Protein AF-D9XV01-F1 (afdb_monomer)

Radius of gyration: 20.78 Å; Cα contacts (8 Å, |Δi|>4): 124; chains: 1; bounding box: 28×56×67 Å

Sequence (99 aa):
MWKRGKHARRPSTPALELCDLCARTFPADEAVTGHVADSSSVHPTRDRYDGLRRVTACCEAHLGVIREAYGRRPFVQEELWAGKIARVMASGPPVVGME

pLDDT: mean 88.3, std 16.45, range [39.5, 98.69]

Foldseek 3Di:
DDDDDDPDPDPDDFDWDA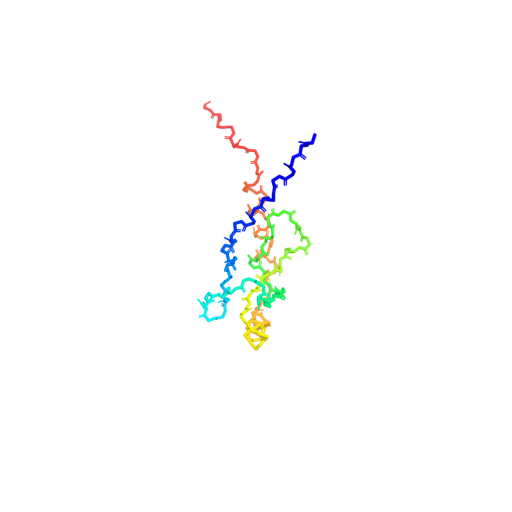APQPRDIDGPVQKDKDWEFDLQDDDLPDRVCQRIDIGIHNDPVSVVVVNVVRVPDDRDPVNSVVNVVVSVVVPDDPPPDDD

Nearest PDB structures (foldseek):
  8b2l-assembly1_G1  TM=3.756E-01  e=2.455E-01  Nicotiana tabacum
  6p4g-assembly1_W  TM=3.479E-01  e=1.041E-01  Oryctolagus cuniculus
  8oo0-assembly1_SV  TM=3.156E-01  e=1.269E-01  Thermochaetoides thermophila
  7old-assembly1_SV  TM=3.374E-01  e=4.747E-01  Thermochaetoides thermophila DSM 1495
  5jut-assembly1_SB  TM=3.307E-01  e=9.807E-01  Saccharomyces cerevisiae

Structure (mmCIF, N/CA/C/O backbone):
data_AF-D9XV01-F1
#
_entry.id   AF-D9XV01-F1
#
loop_
_atom_site.group_PDB
_atom_site.id
_atom_site.type_symbol
_atom_site.label_atom_id
_atom_site.label_alt_id
_atom_site.label_comp_id
_atom_site.label_asym_id
_atom_site.label_entity_id
_atom_site.label_seq_id
_atom_site.pdbx_PDB_ins_code
_atom_site.Cartn_x
_atom_site.Cartn_y
_atom_site.Cartn_z
_atom_site.occupancy
_atom_site.B_iso_or_equiv
_atom_site.auth_seq_id
_atom_site.auth_comp_id
_atom_site.auth_asym_id
_atom_site.auth_atom_id
_atom_site.pdbx_PDB_model_num
ATOM 1 N N . MET A 1 1 ? 5.886 41.951 35.849 1.00 39.50 1 MET A N 1
ATOM 2 C CA . MET A 1 1 ? 5.046 40.732 35.959 1.00 39.50 1 MET A CA 1
ATOM 3 C C . MET A 1 1 ? 4.328 40.492 34.639 1.00 39.50 1 MET A C 1
ATOM 5 O O . MET A 1 1 ? 3.315 41.126 34.391 1.00 39.50 1 MET A O 1
ATOM 9 N N . TRP A 1 2 ? 4.866 39.651 33.754 1.00 43.75 2 TRP A N 1
ATOM 10 C CA . TRP A 1 2 ? 4.206 39.309 32.486 1.00 43.75 2 TRP A CA 1
ATOM 11 C C . TRP A 1 2 ? 3.559 37.933 32.647 1.00 43.75 2 TRP A C 1
ATOM 13 O O . TRP A 1 2 ? 4.247 36.943 32.895 1.00 43.75 2 TRP A O 1
ATOM 23 N N . LYS A 1 3 ? 2.222 37.878 32.606 1.00 46.97 3 LYS A N 1
ATOM 24 C CA . LYS A 1 3 ? 1.475 36.627 32.769 1.00 46.97 3 LYS A CA 1
ATOM 25 C C . LYS A 1 3 ? 1.531 35.831 31.466 1.00 46.97 3 LYS A C 1
ATOM 27 O O . LYS A 1 3 ? 1.023 36.275 30.443 1.00 46.97 3 LYS A O 1
ATOM 32 N N . ARG A 1 4 ? 2.134 34.639 31.524 1.00 54.66 4 ARG A N 1
ATOM 33 C CA . ARG A 1 4 ? 2.077 33.631 30.456 1.00 54.66 4 ARG A CA 1
ATOM 34 C C . ARG A 1 4 ? 0.620 33.221 30.242 1.00 54.66 4 ARG A C 1
ATOM 36 O O . ARG A 1 4 ? 0.038 32.545 31.089 1.00 54.66 4 ARG A O 1
ATOM 43 N N . GLY A 1 5 ? 0.039 33.635 29.120 1.00 53.34 5 GLY A N 1
ATOM 44 C CA . GLY A 1 5 ? -1.238 33.108 28.653 1.00 53.34 5 GLY A CA 1
ATOM 45 C C . GLY A 1 5 ? -1.093 31.614 28.377 1.00 53.34 5 GLY A C 1
ATOM 46 O O . GLY A 1 5 ? -0.276 31.204 27.555 1.00 53.34 5 GLY A O 1
ATOM 47 N N . LYS A 1 6 ? -1.856 30.783 29.093 1.00 55.25 6 LYS A N 1
ATOM 48 C CA . LYS A 1 6 ? -2.019 29.368 28.750 1.00 55.25 6 LYS A CA 1
ATOM 49 C C . LYS A 1 6 ? -2.759 29.312 27.415 1.00 55.25 6 LYS A C 1
ATOM 51 O O . LYS A 1 6 ? -3.955 29.582 27.373 1.00 55.25 6 LYS A O 1
ATOM 56 N N . HIS A 1 7 ? -2.057 28.975 26.337 1.00 58.59 7 HIS A N 1
ATOM 57 C CA . HIS A 1 7 ? -2.696 28.605 25.080 1.00 58.59 7 HIS A CA 1
ATOM 58 C C . HIS A 1 7 ? -3.545 27.355 25.335 1.00 58.59 7 HIS A C 1
ATOM 60 O O . HIS A 1 7 ? -3.015 26.254 25.485 1.00 58.59 7 HIS A O 1
ATOM 66 N N . ALA A 1 8 ? -4.860 27.536 25.450 1.00 61.75 8 ALA A N 1
ATOM 67 C CA . ALA A 1 8 ? -5.804 26.433 25.463 1.00 61.75 8 ALA A CA 1
ATOM 68 C C . ALA A 1 8 ? -5.644 25.680 24.134 1.00 61.75 8 ALA A C 1
ATOM 70 O O . ALA A 1 8 ? -5.902 26.236 23.065 1.00 61.75 8 ALA A O 1
ATOM 71 N N . ARG A 1 9 ? -5.140 24.441 24.196 1.00 62.06 9 ARG A N 1
ATOM 72 C CA . ARG A 1 9 ? -5.050 23.554 23.032 1.00 62.06 9 ARG A CA 1
ATOM 73 C C . ARG A 1 9 ? -6.455 23.400 22.458 1.00 62.06 9 ARG A C 1
ATOM 75 O O . ARG A 1 9 ? -7.339 22.857 23.113 1.00 62.06 9 ARG A O 1
ATOM 82 N N . ARG A 1 10 ? -6.645 23.894 21.238 1.00 60.97 10 ARG A N 1
ATOM 83 C CA . ARG A 1 10 ? -7.834 23.626 20.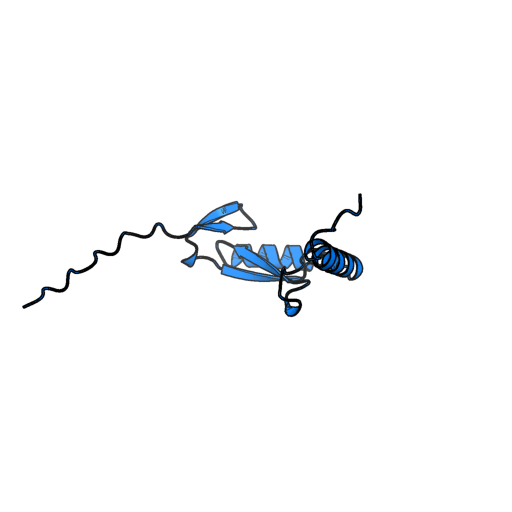431 1.00 60.97 10 ARG A CA 1
ATOM 84 C C . ARG A 1 10 ? -7.950 22.098 20.285 1.00 60.97 10 ARG A C 1
ATOM 86 O O . ARG A 1 10 ? -6.925 21.484 19.981 1.00 60.97 10 ARG A O 1
ATOM 93 N N . PRO A 1 11 ? -9.116 21.474 20.530 1.00 58.25 11 PRO A N 1
ATOM 94 C CA . PRO A 1 11 ? -9.263 20.043 20.306 1.00 58.25 11 PRO A CA 1
ATOM 95 C C . PRO A 1 11 ? -8.997 19.769 18.826 1.00 58.25 11 PRO A C 1
ATOM 97 O O . PRO A 1 11 ? -9.696 20.288 17.955 1.00 58.25 11 PRO A O 1
ATOM 100 N N . SER A 1 12 ? -7.919 19.040 18.542 1.00 72.31 12 SER A N 1
ATOM 101 C CA . SER A 1 12 ? -7.619 18.570 17.197 1.00 72.31 12 SER A CA 1
ATOM 102 C C . SER A 1 12 ? -8.599 17.454 16.879 1.00 72.31 12 SER A C 1
ATOM 104 O O . SER A 1 12 ? -8.628 16.456 17.599 1.00 72.31 12 SER A O 1
ATOM 106 N N . THR A 1 13 ? -9.389 17.612 15.821 1.00 75.62 13 THR A N 1
ATOM 107 C CA . THR A 1 13 ? -10.139 16.492 15.251 1.00 75.62 13 THR A CA 1
ATOM 108 C C . THR A 1 13 ? -9.154 15.346 15.003 1.00 75.62 13 THR A C 1
ATOM 110 O O . THR A 1 13 ? -8.122 15.595 14.369 1.00 75.62 13 THR A O 1
ATOM 113 N N . PRO A 1 14 ? -9.401 14.135 15.533 1.00 78.31 14 PRO A N 1
ATOM 114 C CA . PRO A 1 14 ? -8.504 13.015 15.304 1.00 78.31 14 PRO A CA 1
ATOM 115 C C . PRO A 1 14 ? -8.429 12.752 13.801 1.00 78.31 14 PRO A C 1
ATOM 117 O O . PRO A 1 14 ? -9.451 12.755 13.109 1.00 78.31 14 PRO A O 1
ATOM 120 N N . ALA A 1 15 ? -7.209 12.584 13.290 1.00 91.56 15 ALA A N 1
ATOM 121 C CA . ALA A 1 15 ? -7.016 12.155 11.915 1.00 91.56 15 ALA A CA 1
ATOM 122 C C . ALA A 1 15 ? -7.719 10.806 11.723 1.00 91.56 15 ALA A C 1
ATOM 124 O O . ALA A 1 15 ? -7.696 9.964 12.621 1.00 91.56 15 ALA A O 1
ATOM 125 N N . LEU A 1 16 ? -8.362 10.623 10.573 1.00 96.12 16 LEU A N 1
ATOM 126 C CA . LEU A 1 16 ? -9.026 9.374 10.223 1.00 96.12 16 LEU A CA 1
ATOM 127 C C . LEU A 1 16 ? -8.216 8.652 9.150 1.00 96.12 16 LEU A C 1
ATOM 129 O O . LEU A 1 16 ? -7.671 9.287 8.250 1.00 96.12 16 LEU A O 1
ATOM 133 N N . GLU A 1 17 ? -8.185 7.332 9.248 1.00 97.06 17 GLU A N 1
ATOM 134 C CA . GLU A 1 17 ? -7.641 6.417 8.247 1.00 97.06 17 GLU A CA 1
ATOM 135 C C . GLU A 1 17 ? -8.778 5.580 7.643 1.00 97.06 17 GLU A C 1
ATOM 137 O O . GLU A 1 17 ? -9.869 5.476 8.215 1.00 97.06 17 GLU A O 1
ATOM 142 N N . LEU A 1 18 ? -8.523 4.984 6.478 1.00 98.06 18 LEU A N 1
ATOM 143 C CA . LEU A 1 18 ? -9.439 4.077 5.787 1.00 98.06 18 LEU A CA 1
ATOM 144 C C . LEU A 1 18 ? -8.888 2.651 5.857 1.00 98.06 18 LEU A C 1
ATOM 146 O O . LEU A 1 18 ? -7.707 2.425 5.615 1.00 98.06 18 LEU A O 1
ATOM 150 N N . CYS A 1 19 ? -9.734 1.675 6.187 1.00 98.50 19 CYS A N 1
ATOM 151 C CA . CYS A 1 19 ? -9.327 0.275 6.130 1.00 98.50 19 CYS A CA 1
ATOM 152 C C . CYS A 1 19 ? -9.362 -0.225 4.683 1.00 98.50 19 CYS A C 1
ATOM 154 O O . CYS A 1 19 ? -10.431 -0.261 4.077 1.00 98.50 19 CYS A O 1
ATOM 156 N N . ASP A 1 20 ? -8.231 -0.710 4.177 1.00 98.31 20 ASP A N 1
ATOM 157 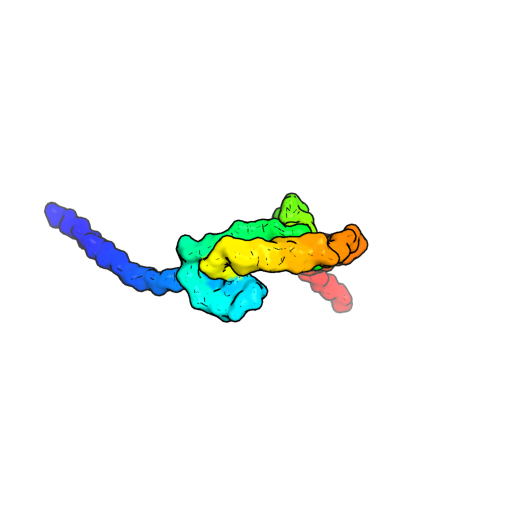C CA . ASP A 1 20 ? -8.106 -1.193 2.795 1.00 98.31 20 ASP A CA 1
ATOM 158 C C . ASP A 1 20 ? -8.931 -2.460 2.506 1.00 98.31 20 ASP A C 1
ATOM 160 O O . ASP A 1 20 ? -9.170 -2.787 1.347 1.00 98.31 20 ASP A O 1
ATOM 164 N N . LEU A 1 21 ? -9.376 -3.184 3.544 1.00 98.38 21 LEU A N 1
ATOM 165 C CA . LEU A 1 21 ? -10.216 -4.375 3.389 1.00 98.38 21 LEU A CA 1
ATOM 166 C C . LEU A 1 21 ? -11.713 -4.049 3.390 1.00 98.38 21 LEU A C 1
ATOM 168 O O . LEU A 1 21 ? -12.441 -4.497 2.513 1.00 98.38 21 LEU A O 1
ATOM 172 N N . CYS A 1 22 ? -12.191 -3.321 4.404 1.00 98.19 22 CYS A N 1
ATOM 173 C CA . CYS A 1 22 ? -13.628 -3.120 4.631 1.00 98.19 22 CYS A CA 1
ATOM 174 C C . CYS A 1 22 ? -14.118 -1.694 4.353 1.00 98.19 22 CYS A C 1
ATOM 176 O O . CYS A 1 22 ? -15.293 -1.412 4.574 1.00 98.19 22 CYS A O 1
ATOM 178 N N . ALA A 1 23 ? -13.231 -0.786 3.932 1.00 97.88 23 ALA A N 1
ATOM 179 C CA . ALA A 1 23 ? -13.516 0.627 3.677 1.00 97.88 23 ALA A CA 1
ATOM 180 C C . ALA A 1 23 ? -14.122 1.398 4.870 1.00 97.88 23 ALA A C 1
ATOM 182 O O . ALA A 1 23 ? -14.652 2.498 4.711 1.00 97.88 23 ALA A O 1
ATOM 183 N N . ARG A 1 24 ? -14.032 0.861 6.093 1.00 97.88 24 ARG A N 1
ATOM 184 C CA . ARG A 1 24 ? -14.411 1.595 7.305 1.00 97.88 24 ARG A CA 1
ATOM 185 C C . ARG A 1 24 ? -13.395 2.705 7.565 1.00 97.88 24 ARG A C 1
ATOM 187 O O . ARG A 1 24 ? -12.194 2.442 7.558 1.00 97.88 24 ARG A O 1
ATOM 194 N N . THR A 1 25 ? -13.879 3.905 7.874 1.00 97.69 25 THR A N 1
ATOM 195 C CA . THR A 1 25 ? -13.060 4.986 8.436 1.00 97.69 25 THR A CA 1
ATOM 196 C C . THR A 1 25 ? -12.932 4.836 9.949 1.00 97.69 25 THR A C 1
ATOM 198 O O . THR A 1 25 ? -13.926 4.548 10.624 1.00 97.69 25 THR A O 1
ATOM 201 N N . PHE A 1 26 ? -11.741 5.042 10.498 1.00 96.00 26 PHE A N 1
ATOM 202 C CA . PHE A 1 26 ? -11.465 4.869 11.927 1.00 96.00 26 PHE A CA 1
ATOM 203 C C . PHE A 1 26 ? -10.329 5.809 12.392 1.00 96.00 26 PHE A C 1
ATOM 205 O O . PHE A 1 26 ? -9.641 6.373 11.537 1.00 96.00 26 PHE A O 1
ATOM 212 N N . PRO A 1 27 ? -10.153 6.048 13.706 1.00 95.94 27 PRO A N 1
ATOM 213 C CA . PRO A 1 27 ? -9.089 6.914 14.219 1.00 95.94 27 PRO A CA 1
ATOM 214 C C . PRO A 1 27 ? -7.695 6.434 13.799 1.00 95.94 27 PRO A C 1
ATOM 216 O O . PRO A 1 27 ? -7.371 5.255 13.902 1.00 95.94 27 PRO A O 1
ATOM 219 N N . ALA A 1 28 ? -6.854 7.345 13.313 1.00 95.50 28 ALA A N 1
ATOM 220 C CA . ALA A 1 28 ? -5.543 7.001 12.765 1.00 95.50 28 ALA A CA 1
ATOM 221 C C . ALA A 1 28 ? -4.577 6.395 13.801 1.00 95.50 28 ALA A C 1
ATOM 223 O O . ALA A 1 28 ? -3.662 5.664 13.434 1.00 95.50 28 ALA A O 1
ATOM 224 N N . ASP A 1 29 ? -4.764 6.687 15.087 1.00 95.12 29 ASP A N 1
ATOM 225 C CA . ASP A 1 29 ? -3.987 6.118 16.192 1.00 95.12 29 ASP A CA 1
ATOM 226 C C . ASP A 1 29 ? -4.342 4.655 16.501 1.00 95.12 29 ASP A C 1
ATOM 228 O O . ASP A 1 29 ? -3.553 3.958 17.135 1.00 95.12 29 ASP A O 1
ATOM 232 N N . GLU A 1 30 ? -5.472 4.164 15.990 1.00 95.56 30 GLU A N 1
ATOM 233 C CA . GLU A 1 30 ? -5.868 2.751 16.044 1.00 95.56 30 GLU A CA 1
ATOM 234 C C . GLU A 1 30 ? -5.381 1.955 14.815 1.00 95.56 30 GLU A C 1
ATOM 236 O O . GLU A 1 30 ? -5.646 0.757 14.694 1.00 95.56 30 GLU A O 1
ATOM 241 N N . ALA A 1 31 ? -4.677 2.596 13.874 1.00 97.38 31 ALA A N 1
ATOM 242 C CA . ALA A 1 31 ? -4.280 1.970 12.617 1.00 97.38 31 ALA A CA 1
ATOM 243 C C . ALA A 1 31 ? -3.197 0.914 12.802 1.00 97.38 31 ALA A C 1
ATOM 245 O O . ALA A 1 31 ? -2.082 1.202 13.241 1.00 97.38 31 ALA A O 1
ATOM 246 N N . VAL A 1 32 ? -3.485 -0.297 12.325 1.00 98.06 32 VAL A N 1
ATOM 247 C CA . VAL A 1 32 ? -2.448 -1.294 12.065 1.00 98.06 32 VAL A CA 1
ATOM 248 C C . VAL A 1 32 ? -2.016 -1.184 10.609 1.00 98.06 32 VAL A C 1
ATOM 250 O O . VAL A 1 32 ? -2.837 -1.124 9.692 1.00 98.06 32 VAL A O 1
ATOM 253 N N . THR A 1 33 ? -0.706 -1.115 10.383 1.00 97.88 33 THR A N 1
ATOM 254 C CA . THR A 1 33 ? -0.144 -0.913 9.043 1.00 97.88 33 THR A CA 1
ATOM 255 C C . THR A 1 33 ? 0.905 -1.963 8.723 1.00 97.88 33 THR A C 1
ATOM 257 O O . THR A 1 33 ? 1.545 -2.537 9.604 1.00 97.88 33 THR A O 1
ATOM 260 N N . GLY A 1 34 ? 1.091 -2.233 7.436 1.00 96.81 34 GLY A N 1
ATOM 261 C CA . GLY A 1 34 ? 2.097 -3.169 6.956 1.00 96.81 34 GLY A CA 1
ATOM 262 C C . GLY A 1 34 ? 2.531 -2.851 5.536 1.00 96.81 34 GLY A C 1
ATOM 263 O O . GLY A 1 34 ? 1.959 -1.983 4.884 1.00 96.81 34 GLY A O 1
ATOM 264 N N . HIS A 1 35 ? 3.545 -3.568 5.060 1.00 97.75 35 HIS A N 1
ATOM 265 C CA . HIS A 1 35 ? 3.918 -3.571 3.650 1.00 97.75 35 HIS A CA 1
ATOM 266 C C . HIS A 1 35 ? 3.616 -4.941 3.048 1.00 97.75 35 HIS A C 1
ATOM 268 O O . HIS A 1 35 ? 3.829 -5.964 3.703 1.00 97.75 35 HIS 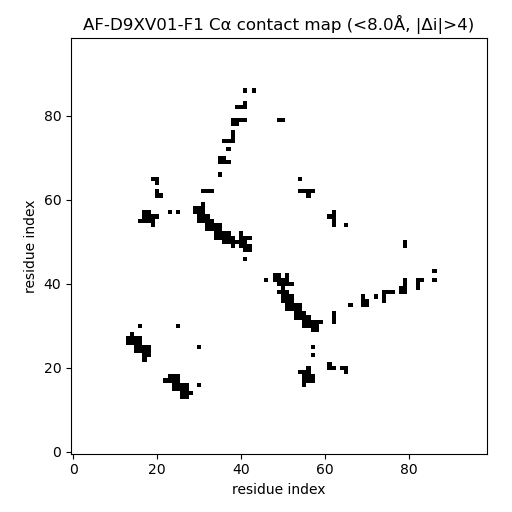A O 1
ATOM 274 N N . VAL A 1 36 ? 3.127 -4.945 1.813 1.00 98.25 36 VAL A N 1
ATOM 275 C CA . VAL A 1 36 ? 2.885 -6.148 1.008 1.00 98.25 36 VAL A CA 1
ATOM 276 C C . VAL A 1 36 ? 3.616 -6.034 -0.323 1.00 98.25 36 VAL A C 1
ATOM 278 O O . VAL A 1 36 ? 3.788 -4.927 -0.839 1.00 98.25 36 VAL A O 1
ATOM 281 N N . ALA A 1 37 ? 4.049 -7.171 -0.867 1.00 98.19 37 ALA A N 1
ATOM 282 C CA . ALA A 1 37 ? 4.642 -7.220 -2.196 1.00 98.19 37 ALA A CA 1
ATOM 283 C C . ALA A 1 37 ? 3.564 -6.927 -3.254 1.00 98.19 37 ALA A C 1
ATOM 285 O O . ALA A 1 37 ? 2.523 -7.581 -3.282 1.00 98.19 37 ALA A O 1
ATOM 286 N N . ASP A 1 38 ? 3.803 -5.928 -4.098 1.00 98.25 38 ASP A N 1
ATOM 287 C CA . ASP A 1 38 ? 2.918 -5.526 -5.191 1.00 98.25 38 ASP A CA 1
ATOM 288 C C . ASP A 1 38 ? 3.741 -4.863 -6.296 1.00 98.25 38 ASP A C 1
ATOM 290 O O . ASP A 1 38 ? 4.226 -3.742 -6.124 1.00 98.25 38 ASP A O 1
ATOM 294 N N . SER A 1 39 ? 3.893 -5.541 -7.433 1.00 98.25 39 SER A N 1
ATOM 295 C CA . SER A 1 39 ? 4.671 -5.036 -8.569 1.00 98.25 39 SER A CA 1
ATOM 296 C C . SER A 1 39 ? 4.107 -3.745 -9.172 1.00 98.25 39 SER A C 1
ATOM 298 O O . SER A 1 39 ? 4.864 -2.971 -9.748 1.00 98.25 39 SER A O 1
ATOM 300 N N . SER A 1 40 ? 2.827 -3.439 -8.946 1.00 96.81 40 SER A N 1
ATOM 301 C CA . SER A 1 40 ? 2.203 -2.177 -9.367 1.00 96.81 40 SER A CA 1
ATOM 302 C C . SER A 1 40 ? 2.538 -0.980 -8.462 1.00 96.81 40 SER A C 1
ATOM 304 O O . SER A 1 40 ? 2.170 0.157 -8.763 1.00 96.81 40 SER A O 1
ATOM 306 N N . SER A 1 41 ? 3.212 -1.206 -7.329 1.00 97.62 41 SER A N 1
ATOM 307 C CA . SER A 1 41 ? 3.523 -0.161 -6.353 1.00 97.62 41 SER A CA 1
ATOM 308 C C . SER A 1 41 ? 4.917 0.411 -6.590 1.00 97.62 41 SER A C 1
ATOM 310 O O . SER A 1 41 ? 5.923 -0.251 -6.339 1.00 97.62 41 SER A O 1
ATOM 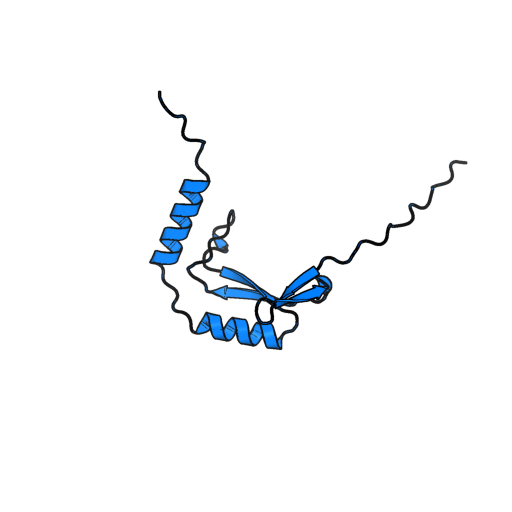312 N N . VAL A 1 42 ? 4.992 1.670 -7.015 1.00 97.62 42 VAL A N 1
ATOM 313 C CA . VAL A 1 42 ? 6.250 2.421 -7.133 1.00 97.62 42 VAL A CA 1
ATOM 314 C C . VAL A 1 42 ? 6.194 3.617 -6.198 1.00 97.62 42 VAL A C 1
ATOM 316 O O . VAL A 1 42 ? 5.274 4.432 -6.265 1.00 97.62 42 VAL A O 1
ATOM 319 N N . HIS A 1 43 ? 7.169 3.725 -5.297 1.00 95.56 43 HIS A N 1
ATOM 320 C CA . HIS A 1 43 ? 7.194 4.809 -4.326 1.00 95.56 43 HIS A CA 1
ATOM 321 C C . HIS A 1 43 ? 7.621 6.109 -5.026 1.00 95.56 43 HIS A C 1
ATOM 323 O O . HIS A 1 43 ? 8.568 6.094 -5.813 1.00 95.56 43 HIS A O 1
ATOM 329 N N . PRO A 1 44 ? 7.003 7.267 -4.733 1.00 91.38 44 PRO A N 1
ATOM 330 C CA . PRO A 1 44 ? 7.265 8.503 -5.478 1.00 91.38 44 PRO A CA 1
ATOM 331 C C . PRO A 1 44 ? 8.718 8.991 -5.388 1.00 91.38 44 PRO A C 1
ATOM 333 O O . PRO A 1 44 ? 9.217 9.610 -6.317 1.00 91.38 44 PRO A O 1
ATOM 336 N N . THR A 1 45 ? 9.402 8.726 -4.271 1.00 89.56 45 THR A N 1
ATOM 337 C CA . THR A 1 45 ? 10.734 9.304 -3.993 1.00 89.56 45 THR A CA 1
ATOM 338 C C . THR A 1 45 ? 11.772 8.344 -3.412 1.0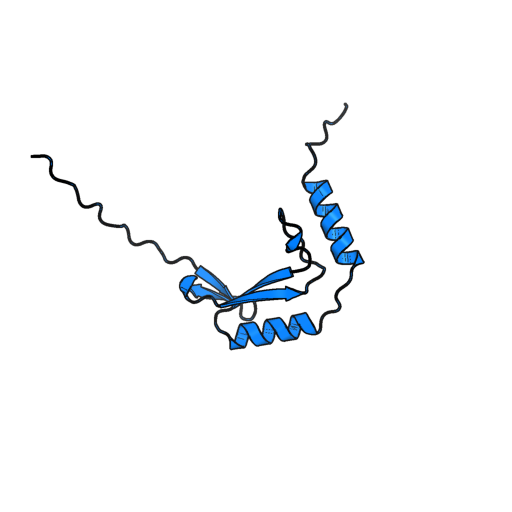0 89.56 45 THR A C 1
ATOM 340 O O . THR A 1 45 ? 12.887 8.762 -3.115 1.00 89.56 45 THR A O 1
ATOM 343 N N . ARG A 1 46 ? 11.424 7.082 -3.139 1.00 92.56 46 ARG A N 1
ATOM 344 C CA . ARG A 1 46 ? 12.271 6.187 -2.332 1.00 92.56 46 ARG A CA 1
ATOM 345 C C . ARG A 1 46 ? 12.264 4.783 -2.907 1.00 92.56 46 ARG A C 1
ATOM 347 O O . ARG A 1 46 ? 11.451 3.955 -2.511 1.00 92.56 46 ARG A O 1
ATOM 354 N N . ASP A 1 47 ? 13.251 4.510 -3.744 1.00 93.50 47 ASP A N 1
ATOM 355 C CA . ASP A 1 47 ? 13.358 3.272 -4.519 1.00 93.50 47 ASP A CA 1
ATOM 356 C C . ASP A 1 47 ? 13.383 1.996 -3.668 1.00 93.50 47 ASP A C 1
ATOM 358 O O . ASP A 1 47 ? 12.946 0.940 -4.114 1.00 93.50 47 ASP A O 1
ATOM 362 N N . ARG A 1 48 ? 13.824 2.084 -2.404 1.00 95.19 48 ARG A N 1
ATOM 363 C CA . ARG A 1 48 ? 13.796 0.954 -1.456 1.00 95.19 48 ARG A CA 1
ATOM 364 C C . ARG A 1 48 ? 12.388 0.438 -1.124 1.00 95.19 48 ARG A C 1
ATOM 366 O O . ARG A 1 48 ? 12.276 -0.628 -0.532 1.00 95.19 48 ARG A O 1
ATOM 373 N N . TYR A 1 49 ? 11.345 1.215 -1.422 1.00 96.88 49 TYR A N 1
ATOM 374 C CA . TYR A 1 49 ? 9.945 0.819 -1.243 1.00 96.88 49 TYR A CA 1
ATOM 375 C C . TYR A 1 49 ? 9.265 0.464 -2.570 1.00 96.88 49 TYR A C 1
ATOM 377 O O . TYR A 1 49 ? 8.068 0.191 -2.585 1.00 96.88 49 TYR A O 1
ATOM 385 N N . ASP A 1 50 ? 9.996 0.462 -3.684 1.00 97.81 50 ASP A N 1
ATOM 386 C CA . ASP A 1 50 ? 9.444 0.002 -4.952 1.00 97.81 50 ASP A CA 1
ATOM 387 C C . ASP A 1 50 ? 9.125 -1.493 -4.855 1.00 97.81 50 ASP A C 1
ATOM 389 O O . ASP A 1 50 ? 9.932 -2.286 -4.371 1.00 97.81 50 ASP A O 1
ATOM 393 N N . GLY A 1 51 ? 7.928 -1.872 -5.290 1.00 98.06 51 GLY A N 1
ATOM 394 C CA . GLY A 1 51 ? 7.384 -3.210 -5.100 1.00 98.06 51 GLY A CA 1
ATOM 395 C C . GLY A 1 51 ? 6.728 -3.426 -3.736 1.00 98.06 51 GLY A C 1
ATOM 396 O O . GLY A 1 51 ? 6.225 -4.517 -3.484 1.00 98.06 51 GLY A O 1
ATOM 397 N N . LEU A 1 52 ? 6.721 -2.424 -2.848 1.00 98.12 52 LEU A N 1
ATOM 398 C CA . LEU A 1 52 ? 6.108 -2.509 -1.524 1.00 98.12 52 LEU A CA 1
ATOM 399 C C . LEU A 1 52 ? 4.948 -1.521 -1.413 1.00 98.12 52 LEU A C 1
ATOM 401 O O . LEU A 1 52 ? 5.139 -0.305 -1.374 1.00 98.12 52 LEU A O 1
ATOM 405 N N . ARG A 1 53 ? 3.725 -2.042 -1.314 1.00 97.56 53 ARG A N 1
ATOM 406 C CA . ARG A 1 53 ? 2.545 -1.229 -1.011 1.00 97.56 53 ARG A CA 1
ATOM 407 C C . ARG A 1 53 ? 2.366 -1.145 0.497 1.00 97.56 53 ARG A C 1
ATOM 409 O O . ARG A 1 53 ? 2.250 -2.177 1.158 1.00 97.56 53 ARG A O 1
ATOM 416 N N . ARG A 1 54 ? 2.307 0.074 1.042 1.00 97.25 54 ARG A N 1
ATOM 417 C CA . ARG A 1 54 ? 1.811 0.291 2.407 1.00 97.25 54 ARG A CA 1
ATOM 418 C C . ARG A 1 54 ? 0.306 0.039 2.415 1.00 97.25 54 ARG A C 1
ATOM 420 O O . ARG A 1 54 ? -0.402 0.623 1.601 1.00 97.25 54 ARG A O 1
ATOM 427 N N . VAL A 1 55 ? -0.144 -0.805 3.333 1.00 98.12 55 VAL A N 1
ATOM 428 C CA . VAL A 1 55 ? -1.558 -1.102 3.573 1.00 98.12 55 VAL A CA 1
ATOM 429 C C . VAL A 1 55 ? -1.936 -0.734 5.001 1.00 98.12 55 VAL A C 1
ATOM 431 O O . VAL A 1 55 ? -1.109 -0.843 5.916 1.00 98.12 55 VAL A O 1
ATOM 434 N N . THR A 1 56 ? -3.181 -0.315 5.181 1.00 98.38 56 THR A N 1
ATOM 435 C CA . THR A 1 56 ? -3.757 0.142 6.443 1.00 98.38 56 THR A CA 1
ATOM 436 C C . THR A 1 56 ? -5.028 -0.645 6.750 1.00 98.38 56 THR A C 1
ATOM 438 O O . THR A 1 56 ? -5.899 -0.835 5.899 1.00 98.38 56 THR A O 1
ATOM 441 N N . ALA A 1 57 ? -5.167 -1.105 7.992 1.00 98.62 57 ALA A N 1
ATOM 442 C CA . ALA A 1 57 ? -6.360 -1.800 8.445 1.00 98.62 57 ALA A CA 1
ATOM 443 C C . ALA A 1 57 ? -6.799 -1.344 9.838 1.00 98.62 57 ALA A C 1
ATOM 445 O O . ALA A 1 57 ? -6.001 -0.866 10.640 1.00 98.62 57 ALA A O 1
ATOM 446 N N . CYS A 1 58 ? -8.089 -1.525 10.123 1.00 98.19 58 CYS A N 1
ATOM 447 C CA . CYS A 1 58 ? -8.670 -1.194 11.424 1.00 98.19 58 CYS A CA 1
ATOM 448 C C . CYS A 1 58 ? -8.376 -2.242 12.512 1.00 98.19 58 CYS A C 1
ATOM 450 O O . CYS A 1 58 ? -8.734 -2.036 13.664 1.00 98.19 58 CYS A O 1
ATOM 452 N N . CYS A 1 59 ? -7.812 -3.402 12.153 1.00 98.25 59 CYS A N 1
ATOM 453 C CA . CYS A 1 59 ? -7.407 -4.450 13.090 1.00 98.25 59 CYS A CA 1
ATOM 454 C C . CYS A 1 59 ? -6.448 -5.458 12.433 1.00 98.25 59 CYS A C 1
ATOM 456 O O . CYS A 1 59 ? -6.392 -5.578 11.205 1.00 98.25 59 CYS A O 1
ATOM 458 N N . GLU A 1 60 ? -5.724 -6.225 13.256 1.00 98.50 60 GLU A N 1
ATOM 459 C CA . GLU A 1 60 ? -4.751 -7.234 12.800 1.00 98.50 60 GLU A CA 1
ATOM 460 C C . GLU A 1 60 ? -5.376 -8.321 11.916 1.00 98.50 60 GLU A C 1
ATOM 462 O O . GLU A 1 60 ? -4.767 -8.761 10.942 1.00 98.50 60 GLU A O 1
ATOM 467 N N . ALA A 1 61 ? -6.620 -8.723 12.200 1.00 98.56 61 ALA A N 1
ATOM 468 C CA . ALA A 1 61 ? -7.324 -9.721 11.396 1.00 98.56 61 ALA A CA 1
ATOM 469 C C . ALA A 1 61 ? -7.505 -9.252 9.942 1.00 98.56 61 ALA A C 1
ATOM 471 O O . ALA A 1 61 ? -7.231 -10.001 9.005 1.00 98.56 61 ALA A O 1
ATOM 472 N N . HIS A 1 62 ? -7.900 -7.991 9.744 1.00 98.69 62 HIS A N 1
ATOM 473 C CA . HIS A 1 62 ? -8.034 -7.413 8.407 1.00 98.69 62 HIS A CA 1
ATOM 474 C C . HIS A 1 62 ? -6.675 -7.274 7.712 1.00 98.69 62 HIS A C 1
ATOM 476 O O . HIS A 1 62 ? -6.564 -7.585 6.527 1.00 98.69 62 HIS A O 1
ATOM 482 N N . LEU A 1 63 ? -5.628 -6.874 8.443 1.00 98.62 63 LEU A N 1
ATOM 483 C CA . LEU A 1 63 ? -4.269 -6.818 7.900 1.00 98.62 63 LEU A CA 1
ATOM 484 C C . LEU A 1 63 ? -3.777 -8.204 7.444 1.00 98.62 63 LEU A C 1
ATOM 486 O O . LEU A 1 63 ? -3.132 -8.313 6.401 1.00 98.62 63 LEU A O 1
ATOM 490 N N . GLY A 1 6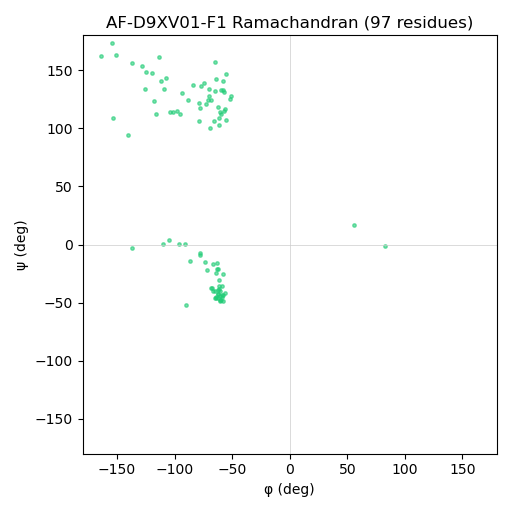4 ? -4.111 -9.261 8.189 1.00 98.62 64 G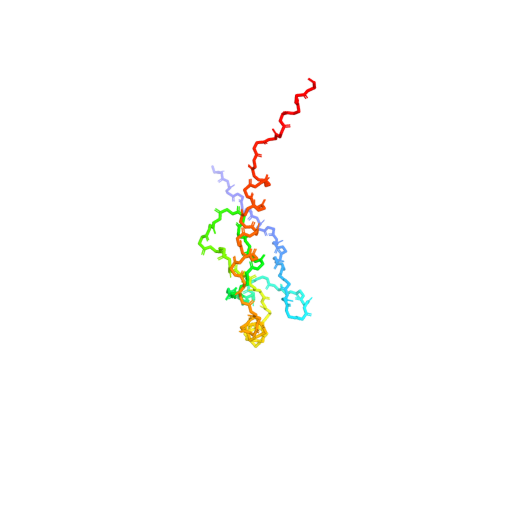LY A N 1
ATOM 491 C CA . GLY A 1 64 ? -3.815 -10.649 7.828 1.00 98.62 64 GLY A CA 1
ATOM 492 C C . GLY A 1 64 ? -4.454 -11.068 6.504 1.00 98.62 64 GLY A C 1
ATOM 493 O O . GLY A 1 64 ? -3.756 -11.570 5.624 1.00 98.62 64 GLY A O 1
ATOM 494 N N . VAL A 1 65 ? -5.746 -10.782 6.321 1.00 98.69 65 VAL A N 1
ATOM 495 C CA . VAL A 1 65 ? -6.467 -11.079 5.069 1.00 98.69 65 VAL A CA 1
ATOM 496 C C . VAL A 1 65 ? -5.869 -10.315 3.885 1.00 98.69 65 VAL A C 1
ATOM 498 O O . VAL A 1 65 ? -5.666 -10.893 2.819 1.00 98.69 65 VAL A O 1
ATOM 501 N N . ILE A 1 66 ? -5.528 -9.033 4.067 1.00 98.50 66 ILE A N 1
ATOM 502 C CA . ILE A 1 66 ? -4.873 -8.235 3.018 1.00 98.50 66 ILE A CA 1
ATOM 503 C C . ILE A 1 66 ? -3.529 -8.866 2.631 1.00 98.50 66 ILE A C 1
ATOM 505 O O . ILE A 1 66 ? -3.258 -9.062 1.447 1.00 98.50 66 ILE A O 1
ATOM 509 N N . ARG A 1 67 ? -2.690 -9.226 3.612 1.00 98.50 67 ARG A N 1
ATOM 510 C CA . ARG A 1 67 ? -1.391 -9.873 3.359 1.00 98.50 67 ARG A CA 1
ATOM 511 C C . ARG A 1 67 ? -1.541 -11.176 2.584 1.00 98.50 67 ARG A C 1
ATOM 513 O O . ARG A 1 67 ? -0.786 -11.402 1.644 1.00 98.50 67 ARG A O 1
ATOM 520 N N . GLU A 1 68 ? -2.512 -12.007 2.949 1.00 98.44 68 GLU A N 1
ATOM 521 C CA . GLU A 1 68 ? -2.783 -13.261 2.248 1.00 98.44 68 GLU A CA 1
ATOM 522 C C . GLU A 1 68 ? -3.232 -13.019 0.801 1.00 98.44 68 GLU A C 1
ATOM 524 O O . GLU A 1 68 ? -2.706 -13.643 -0.121 1.00 98.44 68 GLU A O 1
ATOM 529 N N . ALA A 1 69 ? -4.159 -12.081 0.586 1.00 98.00 69 ALA A N 1
ATOM 530 C CA . ALA A 1 69 ? -4.645 -11.740 -0.747 1.00 98.00 69 ALA A CA 1
ATOM 531 C C . ALA A 1 69 ? -3.506 -11.259 -1.661 1.00 98.00 69 ALA A C 1
ATOM 533 O O . ALA A 1 69 ? -3.389 -11.724 -2.794 1.00 98.00 69 ALA A O 1
ATOM 534 N N . TYR A 1 70 ? -2.631 -10.383 -1.161 1.00 97.88 70 TYR A N 1
ATOM 535 C CA . TYR A 1 70 ? -1.455 -9.928 -1.904 1.00 97.88 70 TYR A CA 1
ATOM 536 C C . TYR A 1 70 ? -0.410 -11.027 -2.101 1.00 97.88 70 TYR A C 1
ATOM 538 O O . TYR A 1 70 ? 0.159 -11.121 -3.182 1.00 97.88 70 TYR A O 1
ATOM 546 N N . GLY A 1 71 ? -0.194 -11.899 -1.114 1.00 97.19 71 GLY A N 1
ATOM 547 C CA . GLY A 1 71 ? 0.750 -13.016 -1.223 1.00 97.19 71 GLY A CA 1
ATOM 548 C C . GLY A 1 71 ? 0.387 -14.038 -2.307 1.00 97.19 71 GLY A C 1
ATOM 549 O O . GLY A 1 71 ? 1.258 -14.760 -2.781 1.00 97.19 71 GLY A O 1
ATOM 550 N N . ARG A 1 72 ? -0.884 -14.088 -2.725 1.00 97.75 72 ARG A N 1
ATOM 551 C CA . ARG A 1 72 ? -1.358 -14.930 -3.836 1.00 97.75 72 ARG A CA 1
ATOM 552 C C . ARG A 1 72 ? -1.228 -14.260 -5.204 1.00 97.75 72 ARG A C 1
ATOM 554 O O . ARG A 1 72 ? -1.382 -14.934 -6.221 1.00 97.75 72 ARG A O 1
ATOM 561 N N . ARG A 1 73 ? -0.994 -12.946 -5.253 1.00 95.94 73 ARG A N 1
ATOM 562 C CA . ARG A 1 73 ? -0.821 -12.227 -6.517 1.00 95.94 73 ARG A CA 1
ATOM 563 C C . ARG A 1 73 ? 0.585 -12.495 -7.061 1.00 95.94 73 ARG A C 1
ATOM 565 O O . ARG A 1 73 ? 1.546 -12.453 -6.294 1.00 95.94 73 ARG A O 1
ATOM 572 N N . PRO A 1 74 ? 0.733 -12.751 -8.370 1.00 97.25 74 PRO A N 1
ATOM 573 C CA . PRO A 1 74 ? 2.053 -12.841 -8.971 1.00 97.25 74 PRO A CA 1
ATOM 574 C C . PRO A 1 74 ? 2.751 -11.485 -8.875 1.00 97.25 74 PRO A C 1
ATOM 576 O O . PRO A 1 74 ? 2.127 -10.438 -9.049 1.00 97.25 74 PRO A O 1
ATOM 579 N N . PHE A 1 75 ? 4.054 -11.522 -8.624 1.00 98.06 75 PHE A N 1
ATOM 580 C CA . PHE A 1 75 ? 4.900 -10.342 -8.676 1.00 98.06 75 PHE A CA 1
ATOM 581 C C . PHE A 1 75 ? 5.598 -10.300 -10.033 1.00 98.06 75 PHE A C 1
ATOM 583 O O . PHE A 1 75 ? 6.398 -11.183 -10.344 1.00 98.06 75 PHE A O 1
ATOM 590 N N . VAL A 1 76 ? 5.281 -9.296 -10.849 1.00 98.31 76 VAL A N 1
ATOM 591 C CA . VAL A 1 76 ? 5.786 -9.186 -12.223 1.00 98.31 76 VAL A CA 1
ATOM 592 C C . VAL A 1 76 ? 6.878 -8.122 -12.274 1.00 98.31 76 VAL A C 1
ATOM 594 O O . VAL A 1 76 ? 6.623 -6.936 -12.063 1.00 98.31 76 VAL A O 1
ATOM 597 N N . GLN A 1 77 ? 8.114 -8.534 -12.556 1.00 98.25 77 GLN A N 1
ATOM 598 C CA . GLN A 1 77 ? 9.266 -7.625 -12.575 1.00 98.25 77 GLN A CA 1
ATOM 599 C C . GLN A 1 77 ? 9.110 -6.528 -13.637 1.00 98.25 77 GLN A C 1
ATOM 601 O O . GLN A 1 77 ? 9.500 -5.383 -13.411 1.00 98.25 77 GLN A O 1
ATOM 606 N N . GLU A 1 78 ? 8.505 -6.868 -14.770 1.00 98.44 78 GLU A N 1
ATOM 607 C CA . GLU A 1 78 ? 8.240 -5.985 -15.900 1.00 98.44 78 GLU A CA 1
ATOM 608 C C . GLU A 1 78 ? 7.206 -4.909 -15.553 1.00 98.44 78 GLU A C 1
ATOM 610 O O . GLU A 1 78 ? 7.364 -3.760 -15.962 1.00 98.44 78 GLU A O 1
ATOM 615 N N . GLU A 1 79 ? 6.187 -5.244 -14.754 1.00 98.38 79 GLU A N 1
ATOM 616 C CA . GLU A 1 79 ? 5.205 -4.270 -14.258 1.00 98.38 79 GLU A CA 1
ATOM 617 C C . GLU A 1 79 ? 5.887 -3.247 -13.342 1.00 98.38 79 GLU A C 1
ATOM 619 O O . GLU A 1 79 ? 5.729 -2.037 -13.523 1.00 98.38 79 GLU A O 1
ATOM 624 N N . LEU A 1 80 ? 6.730 -3.723 -12.419 1.00 98.44 80 LEU A N 1
ATOM 625 C CA . LEU A 1 80 ? 7.495 -2.841 -11.543 1.00 98.44 80 LEU A CA 1
ATOM 626 C C . LEU A 1 80 ? 8.455 -1.947 -12.336 1.00 98.44 80 LEU A C 1
ATOM 628 O O . LEU A 1 80 ? 8.594 -0.755 -12.049 1.00 98.44 80 LEU A O 1
ATOM 632 N N . TRP A 1 81 ? 9.128 -2.514 -13.335 1.00 97.94 81 TRP A N 1
ATOM 633 C CA . TRP A 1 81 ? 10.034 -1.780 -14.211 1.00 97.94 81 TRP A CA 1
ATOM 634 C C . TRP A 1 81 ? 9.301 -0.688 -14.998 1.00 97.94 81 TRP A C 1
ATOM 636 O O . TRP A 1 81 ? 9.748 0.462 -15.003 1.00 97.94 81 TRP A O 1
ATOM 646 N N . ALA A 1 82 ? 8.139 -1.006 -15.574 1.00 97.81 82 ALA A N 1
ATOM 647 C CA . ALA A 1 82 ? 7.296 -0.037 -16.264 1.00 97.81 82 ALA A CA 1
ATOM 648 C C . ALA A 1 82 ? 6.875 1.115 -15.335 1.00 97.81 82 ALA A C 1
ATOM 650 O O . ALA A 1 82 ? 6.985 2.285 -15.709 1.00 97.81 82 ALA A O 1
ATOM 651 N N . GLY A 1 83 ? 6.476 0.814 -14.095 1.00 96.94 83 GLY A N 1
ATOM 652 C CA . GLY A 1 83 ? 6.132 1.838 -13.107 1.00 96.94 83 GLY A CA 1
ATOM 653 C C . GLY A 1 83 ? 7.310 2.757 -12.751 1.00 96.94 83 GLY A C 1
ATOM 654 O O . GLY A 1 83 ? 7.139 3.971 -12.614 1.00 96.94 83 GLY A O 1
ATOM 655 N N . LYS A 1 84 ? 8.528 2.212 -12.642 1.00 96.31 84 LYS A N 1
ATOM 656 C CA . LYS A 1 84 ? 9.740 3.009 -12.382 1.00 96.31 84 LYS A CA 1
ATOM 657 C C . LYS A 1 84 ? 10.058 3.954 -13.538 1.00 96.31 84 LYS A C 1
ATOM 659 O O . LYS A 1 84 ? 10.410 5.107 -13.289 1.00 96.31 84 LYS A O 1
ATOM 664 N N . ILE A 1 85 ? 9.887 3.504 -14.783 1.00 95.12 85 ILE A N 1
ATOM 665 C CA . ILE A 1 85 ? 10.009 4.372 -15.963 1.00 95.12 85 ILE A CA 1
ATOM 666 C C . ILE A 1 85 ? 8.973 5.490 -15.897 1.00 95.12 85 ILE A C 1
ATOM 668 O O . ILE A 1 85 ? 9.335 6.657 -16.027 1.00 95.12 85 ILE A O 1
ATOM 672 N N . ALA A 1 86 ? 7.708 5.154 -15.632 1.00 94.44 86 ALA A N 1
ATOM 673 C CA . ALA A 1 86 ? 6.637 6.140 -15.534 1.00 94.44 86 ALA A CA 1
ATOM 674 C C . ALA A 1 86 ? 6.944 7.222 -14.482 1.00 94.44 86 ALA A C 1
ATOM 676 O O . ALA A 1 86 ? 6.763 8.407 -14.757 1.00 94.44 86 ALA A O 1
ATOM 677 N N . ARG A 1 87 ? 7.491 6.843 -13.316 1.00 93.75 87 ARG A N 1
ATOM 678 C CA . ARG A 1 87 ? 7.946 7.796 -12.287 1.00 93.75 87 ARG A CA 1
ATOM 679 C C . ARG A 1 87 ? 8.996 8.773 -12.820 1.00 93.75 87 ARG A C 1
ATOM 681 O O . ARG A 1 87 ? 8.874 9.974 -12.586 1.00 93.75 87 ARG A O 1
ATOM 688 N N . VAL A 1 88 ? 10.028 8.275 -13.505 1.00 92.44 88 VAL A N 1
ATOM 689 C CA . VAL A 1 88 ? 11.099 9.122 -14.060 1.00 92.44 88 VAL A CA 1
ATOM 690 C C . VAL A 1 88 ? 10.542 10.062 -15.125 1.00 92.44 88 VAL A C 1
ATOM 692 O O . VAL A 1 88 ? 10.813 11.258 -15.075 1.00 92.44 88 VAL A O 1
ATOM 695 N N . MET A 1 89 ? 9.705 9.547 -16.029 1.00 90.81 89 MET A N 1
ATOM 696 C CA . MET A 1 89 ? 9.064 10.347 -17.076 1.00 90.81 89 MET A CA 1
ATOM 697 C C . MET A 1 89 ? 8.175 11.452 -16.493 1.00 90.81 89 MET A C 1
ATOM 699 O O . MET A 1 89 ? 8.200 12.577 -16.981 1.00 90.81 89 MET A O 1
ATOM 703 N N . ALA A 1 90 ? 7.437 11.163 -15.417 1.00 87.50 90 ALA A N 1
ATOM 704 C CA . ALA A 1 90 ? 6.596 12.144 -14.730 1.00 87.50 90 ALA A CA 1
ATOM 705 C C . ALA A 1 90 ? 7.393 13.195 -13.932 1.00 87.50 90 ALA A C 1
ATOM 707 O O . ALA A 1 90 ? 6.870 14.269 -13.652 1.00 87.50 90 ALA A O 1
ATOM 708 N N . SER A 1 91 ? 8.641 12.893 -13.559 1.00 82.06 91 SER A N 1
ATOM 709 C CA . SER A 1 91 ? 9.506 13.781 -12.765 1.00 82.06 91 SER A CA 1
ATOM 710 C C . SER A 1 91 ? 10.472 14.617 -13.616 1.00 82.06 91 SER A C 1
ATOM 712 O O . SER A 1 91 ? 11.287 15.354 -13.060 1.00 82.06 91 SER A O 1
ATOM 714 N N . GLY A 1 92 ? 10.434 14.478 -14.947 1.00 69.31 92 GLY A N 1
ATOM 715 C CA . GLY A 1 92 ? 11.299 15.224 -15.860 1.00 69.31 92 GLY A CA 1
ATOM 716 C C . GLY A 1 92 ? 11.033 16.736 -15.828 1.00 69.31 92 GLY A C 1
ATOM 717 O O . GLY A 1 92 ? 9.940 17.163 -15.445 1.00 69.31 92 GLY A O 1
ATOM 718 N N . PRO A 1 93 ? 12.015 17.573 -16.222 1.00 65.50 93 PRO A N 1
ATOM 719 C CA . PRO A 1 93 ? 11.778 19.002 -16.399 1.00 65.50 93 PRO A CA 1
ATOM 720 C C . PRO A 1 93 ? 10.613 19.212 -17.379 1.00 65.50 93 PRO A C 1
ATOM 722 O O . PRO A 1 93 ? 10.451 18.396 -18.293 1.00 65.50 93 PRO A O 1
ATOM 725 N N . PRO A 1 94 ? 9.791 20.269 -17.202 1.00 60.88 94 PRO A N 1
ATOM 726 C CA . PRO A 1 94 ? 8.701 20.548 -18.126 1.00 60.88 94 PRO A CA 1
ATOM 727 C C . PRO A 1 94 ? 9.270 20.554 -19.540 1.00 60.88 94 PRO A C 1
ATOM 729 O O . PRO A 1 94 ? 10.287 21.205 -19.791 1.00 60.88 94 PRO A O 1
ATOM 732 N N . VAL A 1 95 ? 8.656 19.777 -20.433 1.00 62.62 95 VAL A N 1
ATOM 733 C CA . VAL A 1 95 ? 9.030 19.772 -21.844 1.00 62.62 95 VAL A CA 1
ATOM 734 C C . VAL A 1 95 ? 8.929 21.212 -22.337 1.00 62.62 95 VAL A C 1
ATOM 736 O O . VAL A 1 95 ? 7.841 21.774 -22.433 1.00 62.62 95 VAL A O 1
ATOM 739 N N . VAL A 1 96 ? 10.077 21.851 -22.562 1.00 61.12 96 VAL A N 1
ATOM 740 C CA . VAL A 1 96 ? 10.116 23.154 -23.216 1.00 61.12 96 VAL A CA 1
ATOM 741 C C . VAL A 1 96 ? 9.719 22.859 -24.653 1.00 61.12 96 VAL A C 1
ATOM 743 O O . VAL A 1 96 ? 10.508 22.300 -25.411 1.00 61.12 96 VAL A O 1
ATOM 746 N N . GLY A 1 97 ? 8.454 23.117 -24.984 1.00 60.03 97 GLY A N 1
ATOM 747 C CA . GLY A 1 97 ? 7.990 23.055 -26.361 1.00 60.03 97 GLY A CA 1
ATOM 748 C C . GLY A 1 97 ? 8.855 23.999 -27.185 1.00 60.03 97 GLY A C 1
ATOM 749 O O . GLY A 1 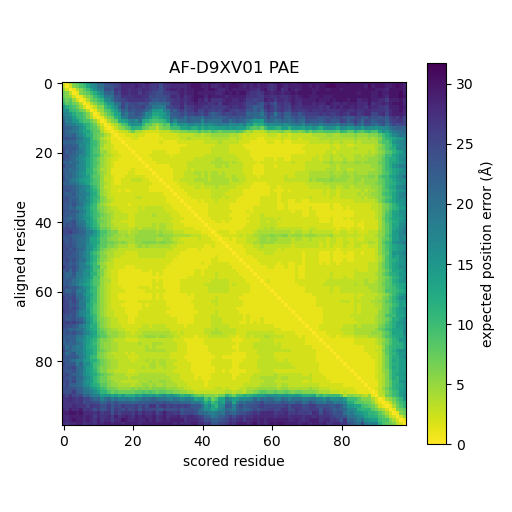97 ? 8.896 25.193 -26.903 1.00 60.03 97 GLY A O 1
ATOM 750 N N . MET A 1 98 ? 9.600 23.454 -28.143 1.00 49.31 98 MET A N 1
ATOM 751 C CA . MET A 1 98 ? 10.151 24.259 -29.225 1.00 49.31 98 MET A CA 1
ATOM 752 C C . MET A 1 98 ? 9.009 24.473 -30.214 1.00 49.31 98 MET A C 1
ATOM 754 O O . MET A 1 98 ? 8.582 23.521 -30.869 1.00 49.31 98 MET A O 1
ATOM 758 N N . GLU A 1 99 ? 8.481 25.696 -30.212 1.00 49.56 99 GLU A N 1
ATOM 759 C CA . GLU A 1 99 ? 7.639 26.247 -31.280 1.00 49.56 99 GLU A CA 1
ATOM 760 C C . GLU A 1 99 ? 8.419 26.350 -32.598 1.00 49.56 99 GLU A C 1
ATOM 762 O O . GLU A 1 99 ? 9.637 26.656 -32.548 1.00 49.56 99 GLU A O 1
#

Secondary structure (DSSP, 8-state):
-----------PPPPEEE-TTT--EEEGGG-EEEEEE-TT---SS-GGGTTEEEEEESSHHHHHHHHHHHHTS---HHHHHHHHHHHHHHTSPP-----

Organism: NCBI:txid467200

Solvent-accessible surface area (backbone atoms only — not comparable to full-atom values): 6127 Å² total; per-residue (Å²): 140,85,82,82,77,80,78,76,78,72,85,72,78,76,57,70,39,60,15,76,80,78,67,49,72,45,56,47,90,61,53,41,72,49,75,38,69,32,22,87,28,61,47,96,86,44,73,91,36,45,31,41,36,78,47,42,14,78,38,68,70,50,45,50,53,52,48,52,59,37,70,72,49,83,75,43,70,66,51,31,49,50,44,51,50,50,52,54,67,73,68,50,78,80,81,77,78,81,128

Mean predicted aligned error: 8.72 Å